Protein AF-A0A438J436-F1 (afdb_monomer_lite)

Secondary structure (DSSP, 8-state):
--SEEEETTEEEETTEEEEPHHHHHHHHTPPPP-SHHHHHHHHHHHHHHGGGSTTHHHHHHHHHHTTSTT------HHHHHHHHHHHHHHHH---BPPP-TTSPP-----SSSS-EEEEES-HHHHTTTT-SS--HHHHHHHHHHHTS-EEEEE--

Radius of gyration: 20.6 Å; chains: 1; bounding box: 38×53×49 Å

InterPro domains:
  IPR041373 Reverse transcriptase, RNase H-like domain [PF17917] (106-148)
  IPR043128 Reverse transcriptase/Diguanylate cyclase domain [G3DSA:3.30.70.270] (21-103)
  IPR043502 DNA/RNA polymerase superfamily [SSF56672] (7-152)

Structure (mmCIF, N/CA/C/O backbone):
data_AF-A0A438J436-F1
#
_entry.id   AF-A0A438J436-F1
#
loop_
_atom_site.group_PDB
_atom_site.id
_atom_site.type_symbol
_atom_site.label_atom_id
_atom_site.label_alt_id
_atom_site.label_comp_id
_atom_site.label_asym_id
_atom_site.label_entity_id
_atom_site.label_seq_id
_atom_site.pdbx_PDB_ins_code
_atom_site.Cartn_x
_atom_site.Cartn_y
_atom_site.Cartn_z
_atom_site.occupancy
_atom_site.B_iso_or_equiv
_atom_site.auth_seq_id
_atom_site.auth_comp_id
_atom_site.auth_asym_id
_atom_site.auth_atom_id
_atom_site.pdbx_PDB_model_num
ATOM 1 N N . MET A 1 1 ? -4.409 23.095 29.051 1.00 52.84 1 MET A N 1
ATOM 2 C CA . MET A 1 1 ? -4.450 21.703 28.543 1.00 52.84 1 MET A CA 1
ATOM 3 C C . MET A 1 1 ? -4.253 21.750 27.038 1.00 52.84 1 MET A C 1
ATOM 5 O O . MET A 1 1 ? -4.834 22.617 26.401 1.00 52.84 1 MET A O 1
ATOM 9 N N . VAL A 1 2 ? -3.401 20.896 26.473 1.00 50.03 2 VAL A N 1
ATOM 10 C CA . VAL A 1 2 ? -3.123 20.900 25.030 1.00 50.03 2 VAL A CA 1
ATOM 11 C C . VAL A 1 2 ? -4.269 20.181 24.313 1.00 50.03 2 VAL A C 1
ATOM 13 O O . VAL A 1 2 ? -4.489 18.996 24.538 1.00 50.03 2 VAL A O 1
ATOM 16 N N . HIS A 1 3 ? -5.032 20.907 23.495 1.00 69.19 3 HIS A N 1
ATOM 17 C CA . HIS A 1 3 ? -6.188 20.360 22.770 1.00 69.19 3 HIS A CA 1
ATOM 18 C C . HIS A 1 3 ? -5.792 19.563 21.511 1.00 69.19 3 HIS A C 1
ATOM 20 O O . HIS A 1 3 ? -6.579 18.747 21.036 1.00 69.19 3 HIS A O 1
ATOM 26 N N . GLN A 1 4 ? -4.578 19.790 20.997 1.00 72.00 4 GLN A N 1
ATOM 27 C CA . GLN A 1 4 ? -4.013 19.155 19.804 1.00 72.00 4 GLN A CA 1
ATOM 28 C C . GLN A 1 4 ? -2.479 19.128 19.888 1.00 72.00 4 GLN A C 1
ATOM 30 O O . GLN A 1 4 ? -1.877 20.114 20.312 1.00 72.00 4 GLN A O 1
ATOM 35 N N . GLY A 1 5 ? -1.837 18.031 19.484 1.00 71.88 5 GLY A N 1
ATOM 36 C CA . GLY A 1 5 ? -0.373 17.896 19.491 1.00 71.88 5 GLY A CA 1
ATOM 37 C C . GLY A 1 5 ? 0.155 17.198 18.240 1.00 71.88 5 GLY A C 1
ATOM 38 O O . GLY A 1 5 ? -0.556 16.402 17.638 1.00 71.88 5 GLY A O 1
ATOM 39 N N . ILE A 1 6 ? 1.396 17.482 17.837 1.00 74.12 6 ILE A N 1
ATOM 40 C CA . ILE A 1 6 ? 2.031 16.822 16.685 1.00 74.12 6 ILE A CA 1
ATOM 41 C C . ILE A 1 6 ? 2.926 15.688 17.189 1.00 74.12 6 ILE A C 1
ATOM 43 O O . ILE A 1 6 ? 3.884 15.931 17.918 1.00 74.12 6 ILE A O 1
ATOM 47 N N . VAL A 1 7 ? 2.653 14.453 16.766 1.00 67.69 7 VAL A N 1
ATOM 48 C CA . VAL A 1 7 ? 3.461 13.266 17.094 1.00 67.69 7 VAL A CA 1
ATOM 49 C C . VAL A 1 7 ? 3.746 12.491 15.817 1.00 67.69 7 VAL A C 1
ATOM 51 O O . VAL A 1 7 ? 2.847 12.250 15.016 1.00 67.69 7 VAL A O 1
ATOM 54 N N . LEU A 1 8 ? 5.015 12.132 15.585 1.00 64.88 8 LEU A N 1
ATOM 55 C CA . LEU A 1 8 ? 5.461 11.442 14.363 1.00 64.88 8 LEU A CA 1
ATOM 56 C C . LEU A 1 8 ? 4.942 12.112 13.073 1.00 64.88 8 LEU A C 1
ATOM 58 O O . LEU A 1 8 ? 4.622 11.440 12.091 1.00 64.88 8 LEU A O 1
ATOM 62 N N . ARG A 1 9 ? 4.857 13.453 13.076 1.00 63.25 9 ARG A N 1
ATOM 63 C CA . ARG A 1 9 ? 4.327 14.278 11.975 1.00 63.25 9 ARG A CA 1
ATOM 64 C C . ARG A 1 9 ? 2.855 13.988 11.617 1.00 63.25 9 ARG A C 1
ATOM 66 O O . ARG A 1 9 ? 2.500 14.030 10.435 1.00 63.25 9 ARG A O 1
ATOM 73 N N . HIS A 1 10 ? 2.048 13.651 12.619 1.00 68.88 10 HIS A N 1
ATOM 74 C CA . HIS A 1 10 ? 0.591 13.545 12.561 1.00 68.88 10 HIS A CA 1
ATOM 75 C C . HIS A 1 10 ? -0.014 14.408 13.670 1.00 68.88 10 HIS A C 1
ATOM 77 O O . HIS A 1 10 ? 0.587 14.549 14.737 1.00 68.88 10 HIS A O 1
ATOM 83 N N . ILE A 1 11 ? -1.180 14.991 13.412 1.00 71.44 11 ILE A N 1
ATOM 84 C CA . ILE A 1 11 ? -1.907 15.810 14.381 1.00 71.44 11 ILE A CA 1
ATOM 85 C C . ILE A 1 11 ? -2.765 14.866 15.222 1.00 71.44 11 ILE A C 1
ATOM 87 O O . ILE A 1 11 ? -3.613 14.162 14.692 1.00 71.44 11 ILE A O 1
ATOM 91 N N . ILE A 1 12 ? -2.541 14.829 16.529 1.00 73.06 12 ILE A N 1
ATOM 92 C CA . ILE A 1 12 ? -3.335 14.052 17.479 1.00 73.06 12 ILE A CA 1
ATOM 93 C C . ILE A 1 12 ? -4.293 15.002 18.191 1.00 73.06 12 ILE A C 1
ATOM 95 O O . ILE A 1 12 ? -3.862 15.961 18.836 1.00 73.06 12 ILE A O 1
ATOM 99 N N . SER A 1 13 ? -5.586 14.714 18.092 1.00 73.19 13 SER A N 1
ATOM 100 C CA . SER A 1 13 ? -6.672 15.423 18.770 1.00 73.19 13 SER A CA 1
ATOM 101 C C . SER A 1 13 ? -7.606 14.427 19.472 1.00 73.19 13 SER A C 1
ATOM 103 O O . SER A 1 13 ? -7.450 13.210 19.351 1.00 73.19 13 SER A O 1
ATOM 105 N N . LYS A 1 14 ? -8.617 14.923 20.200 1.00 70.06 14 LYS A N 1
ATOM 106 C CA . LYS A 1 14 ? -9.676 14.066 20.773 1.00 70.06 14 LYS A CA 1
ATOM 107 C C . LYS A 1 14 ? -10.488 13.322 19.701 1.00 70.06 14 LYS A C 1
ATOM 109 O O . LYS A 1 14 ? -11.119 12.318 20.013 1.00 70.06 14 LYS A O 1
ATOM 114 N N . GLN A 1 15 ? -10.498 13.824 18.469 1.00 66.31 15 GLN A N 1
ATOM 115 C CA . GLN A 1 15 ? -11.246 13.281 17.339 1.00 66.31 15 GLN A CA 1
ATOM 116 C C . GLN A 1 15 ? -10.485 12.146 16.635 1.00 66.31 15 GLN A C 1
ATOM 118 O O . GLN A 1 15 ? -11.112 11.293 16.005 1.00 66.31 15 GLN A O 1
ATOM 123 N N . GLY A 1 16 ? -9.155 12.098 16.769 1.00 69.31 16 GLY A N 1
ATOM 124 C CA . GLY A 1 16 ? -8.312 11.056 16.192 1.00 69.31 16 GLY A CA 1
ATOM 125 C C . GLY A 1 16 ? -6.904 11.530 15.831 1.00 69.31 16 GLY A C 1
ATOM 126 O O . GLY A 1 16 ? -6.471 12.618 16.206 1.00 69.31 16 GLY A O 1
ATOM 127 N N . ILE A 1 17 ? -6.186 10.684 15.092 1.00 69.69 17 ILE A N 1
ATOM 128 C CA . ILE A 1 17 ? -4.900 11.001 14.464 1.00 69.69 17 ILE A CA 1
ATOM 129 C C . ILE A 1 17 ? -5.175 11.466 13.043 1.00 69.69 17 ILE A C 1
ATOM 131 O O . ILE A 1 17 ? -5.556 10.648 12.213 1.00 69.69 17 ILE A O 1
ATOM 135 N N . GLU A 1 18 ? -4.948 12.737 12.750 1.00 69.50 18 GLU A N 1
ATOM 136 C CA . GLU A 1 18 ? -5.054 13.310 11.415 1.00 69.50 18 GLU A CA 1
ATOM 137 C C . GLU A 1 18 ? -3.689 13.389 10.729 1.00 69.50 18 GLU A C 1
ATOM 139 O O . GLU A 1 18 ? -2.648 13.631 11.354 1.00 69.50 18 GLU A O 1
ATOM 144 N N . VAL A 1 19 ? -3.683 13.191 9.412 1.00 68.50 19 VAL A N 1
ATOM 145 C CA . VAL A 1 19 ? -2.512 13.519 8.600 1.00 68.50 19 VAL A CA 1
ATOM 146 C C . VAL A 1 19 ? -2.367 15.038 8.586 1.00 68.50 19 VAL A C 1
ATOM 148 O O . VAL A 1 19 ? -3.338 15.764 8.395 1.00 68.50 19 VAL A O 1
ATOM 151 N N . ASP A 1 20 ? -1.144 15.516 8.805 1.00 71.12 20 ASP A N 1
ATOM 152 C CA . ASP A 1 20 ? -0.818 16.938 8.723 1.00 71.12 20 ASP A CA 1
ATOM 153 C C . ASP A 1 20 ? -1.288 17.526 7.378 1.00 71.12 20 ASP A C 1
ATOM 155 O O . ASP A 1 20 ? -0.892 17.044 6.311 1.00 71.12 20 ASP A O 1
ATOM 159 N N . LYS A 1 21 ? -2.123 18.571 7.426 1.00 69.62 21 LYS A N 1
ATOM 160 C CA . LYS A 1 21 ? -2.699 19.233 6.243 1.00 69.62 21 LYS A CA 1
ATOM 161 C C . LYS A 1 21 ? -1.622 19.710 5.269 1.00 69.62 21 LYS A C 1
ATOM 163 O O . LYS A 1 21 ? -1.807 19.596 4.061 1.00 69.62 21 LYS A O 1
ATOM 168 N N . ALA A 1 22 ? -0.463 20.135 5.777 1.00 69.62 22 ALA A N 1
ATOM 169 C CA . ALA A 1 22 ? 0.663 20.526 4.934 1.00 69.62 22 ALA A CA 1
ATOM 170 C C . ALA A 1 22 ? 1.188 19.352 4.087 1.00 69.62 22 ALA A C 1
ATOM 172 O O . ALA A 1 22 ? 1.560 19.533 2.930 1.00 69.62 22 ALA A O 1
ATOM 173 N N . LYS A 1 23 ? 1.170 18.119 4.614 1.00 71.50 23 LYS A N 1
ATOM 174 C CA . LYS A 1 23 ? 1.525 16.926 3.829 1.00 71.50 23 LYS A CA 1
ATOM 175 C C . LYS A 1 23 ? 0.462 16.583 2.801 1.00 71.50 23 LYS A C 1
ATOM 177 O O . LYS A 1 23 ? 0.821 16.209 1.689 1.00 71.50 23 LYS A O 1
ATOM 182 N N . VAL A 1 24 ? -0.815 16.711 3.161 1.00 74.25 24 VAL A N 1
ATOM 183 C CA . VAL A 1 24 ? -1.930 16.479 2.233 1.00 74.25 24 VAL A CA 1
ATOM 184 C C . VAL A 1 24 ? -1.788 17.394 1.018 1.00 74.25 24 VAL A C 1
ATOM 186 O O . VAL A 1 24 ? -1.792 16.911 -0.111 1.00 74.25 24 VAL A O 1
ATOM 189 N N . GLU A 1 25 ? -1.538 18.687 1.228 1.00 74.75 25 GLU A N 1
ATOM 190 C CA . GLU A 1 25 ? -1.326 19.646 0.137 1.00 74.75 25 GLU A CA 1
ATOM 191 C C . GLU A 1 25 ? -0.109 19.316 -0.738 1.00 74.75 25 GLU A C 1
ATOM 193 O O . GLU A 1 25 ? -0.169 19.463 -1.962 1.00 74.75 25 GLU A O 1
ATOM 198 N N . LEU A 1 26 ? 0.987 18.839 -0.138 1.00 78.94 26 LEU A N 1
ATOM 199 C CA . LEU A 1 26 ? 2.172 18.401 -0.882 1.00 78.94 26 LEU A CA 1
ATOM 200 C C . LEU A 1 26 ? 1.887 17.167 -1.751 1.00 78.94 26 LEU A C 1
ATOM 202 O O . LEU A 1 26 ? 2.387 17.087 -2.870 1.00 78.94 26 LEU A O 1
ATOM 206 N N . ILE A 1 27 ? 1.069 16.228 -1.266 1.00 80.62 27 ILE A N 1
ATOM 207 C CA . ILE A 1 27 ? 0.665 15.033 -2.023 1.00 80.62 27 ILE A CA 1
ATOM 208 C C . ILE A 1 27 ? -0.269 15.415 -3.169 1.00 80.62 27 ILE A C 1
ATOM 210 O O . ILE A 1 27 ? -0.091 14.919 -4.279 1.00 80.62 27 ILE A O 1
ATOM 214 N N . VAL A 1 28 ? -1.227 16.322 -2.939 1.00 80.25 28 VAL A N 1
ATOM 215 C CA . VAL A 1 28 ? -2.138 16.820 -3.987 1.00 80.25 28 VAL A CA 1
ATOM 216 C C . VAL A 1 28 ? -1.343 17.407 -5.154 1.00 80.25 28 VAL A C 1
ATOM 218 O O . VAL A 1 28 ? -1.604 17.078 -6.313 1.00 80.25 28 VAL A O 1
ATOM 221 N N . LYS A 1 29 ? -0.334 18.230 -4.850 1.00 86.19 29 LYS A N 1
ATOM 222 C CA . LYS A 1 29 ? 0.508 18.914 -5.844 1.00 86.19 29 LYS A CA 1
ATOM 223 C C . LYS A 1 29 ? 1.606 18.028 -6.442 1.00 86.19 29 LYS A C 1
ATOM 225 O O . LYS A 1 29 ? 2.378 18.504 -7.271 1.00 86.19 29 LYS A O 1
ATOM 230 N N . LEU A 1 30 ? 1.705 16.762 -6.030 1.00 85.88 30 LEU A N 1
ATOM 231 C CA . LEU A 1 30 ? 2.769 15.870 -6.474 1.00 85.88 30 LEU A CA 1
ATOM 232 C C . LEU A 1 30 ? 2.581 15.533 -7.967 1.00 85.88 30 LEU A C 1
ATOM 234 O O . LEU A 1 30 ? 1.508 15.035 -8.337 1.00 85.88 30 LEU A O 1
ATOM 238 N N . PRO A 1 31 ? 3.583 15.813 -8.822 1.00 89.62 31 PRO A N 1
ATOM 239 C CA . PRO A 1 31 ? 3.509 15.504 -10.244 1.00 89.62 31 PRO A CA 1
ATOM 240 C C . PRO A 1 31 ? 3.632 13.998 -10.481 1.00 89.62 31 PRO A C 1
ATOM 242 O O . PRO A 1 31 ? 4.216 13.276 -9.667 1.00 89.62 31 PRO A O 1
ATOM 245 N N . SER A 1 32 ? 3.132 13.530 -11.626 1.00 89.69 32 SER A N 1
ATOM 246 C CA . SER A 1 32 ? 3.305 12.138 -12.037 1.00 89.69 32 SER A CA 1
ATOM 247 C C . SER A 1 32 ? 4.799 11.777 -12.131 1.00 89.69 32 SER A C 1
ATOM 249 O O . SER A 1 32 ? 5.579 12.521 -12.735 1.00 89.69 32 SER A O 1
ATOM 251 N N . PRO A 1 33 ? 5.230 10.651 -11.538 1.00 91.50 33 PRO A N 1
ATOM 252 C CA . PRO A 1 33 ? 6.605 10.182 -11.627 1.00 91.50 33 PRO A CA 1
ATOM 253 C C . PRO A 1 33 ? 7.061 9.954 -13.072 1.00 91.50 33 PRO A C 1
ATOM 255 O O . PRO A 1 33 ? 6.418 9.244 -13.835 1.00 91.50 33 PRO A O 1
ATOM 258 N N . THR A 1 34 ? 8.232 10.483 -13.425 1.00 91.50 34 THR A N 1
ATOM 259 C CA . THR A 1 34 ? 8.841 10.313 -14.760 1.00 91.50 34 THR A CA 1
ATOM 260 C C . THR A 1 34 ? 9.928 9.241 -14.800 1.00 91.50 34 THR A C 1
ATOM 262 O O . THR A 1 34 ? 10.517 8.981 -15.845 1.00 91.50 34 THR A O 1
ATOM 265 N N . ASN A 1 35 ? 10.243 8.631 -13.655 1.00 91.44 35 ASN A N 1
ATOM 266 C CA . ASN A 1 35 ? 11.289 7.625 -13.544 1.00 91.44 35 ASN A CA 1
ATOM 267 C C . ASN A 1 35 ? 10.980 6.596 -12.447 1.00 91.44 35 ASN A C 1
ATOM 269 O O . ASN A 1 35 ? 10.227 6.852 -11.505 1.00 91.44 35 ASN A O 1
ATOM 273 N N . VAL A 1 36 ? 11.639 5.437 -12.541 1.00 91.38 36 VAL A N 1
ATOM 274 C CA . VAL A 1 36 ? 11.514 4.311 -11.595 1.00 91.38 36 VAL A CA 1
ATOM 275 C C . VAL A 1 36 ? 11.804 4.734 -10.149 1.00 91.38 36 VAL A C 1
ATOM 277 O O . VAL A 1 36 ? 11.160 4.252 -9.216 1.00 91.38 36 VAL A O 1
ATOM 280 N N . LYS A 1 37 ? 12.749 5.660 -9.936 1.00 91.38 37 LYS A N 1
ATOM 281 C CA . LYS A 1 37 ? 13.087 6.167 -8.597 1.00 91.38 37 LYS A CA 1
ATOM 282 C C . LYS A 1 37 ? 11.913 6.937 -7.980 1.00 91.38 37 LYS A C 1
ATOM 284 O O . LYS A 1 37 ? 11.604 6.716 -6.813 1.00 91.38 37 LYS A O 1
ATOM 289 N N . GLY A 1 38 ? 11.240 7.778 -8.763 1.00 90.62 38 GLY A N 1
ATOM 290 C CA . GLY A 1 38 ? 10.059 8.533 -8.355 1.00 90.62 38 GLY A CA 1
ATOM 291 C C . GLY A 1 38 ? 8.879 7.619 -8.036 1.00 90.62 38 GLY A C 1
ATOM 292 O O . GLY A 1 38 ? 8.244 7.788 -6.999 1.00 90.62 38 GLY A O 1
ATOM 293 N N . VAL A 1 39 ? 8.652 6.585 -8.856 1.00 92.56 39 VAL A N 1
ATOM 294 C CA . VAL A 1 39 ? 7.617 5.570 -8.587 1.00 92.56 39 VAL A CA 1
ATOM 295 C C . VAL A 1 39 ? 7.886 4.848 -7.270 1.00 92.56 39 VAL A C 1
ATOM 297 O O . VAL A 1 39 ? 6.992 4.727 -6.435 1.00 92.56 39 VAL A O 1
ATOM 300 N N . ARG A 1 40 ? 9.133 4.422 -7.036 1.00 92.19 40 ARG A N 1
ATOM 301 C CA . ARG 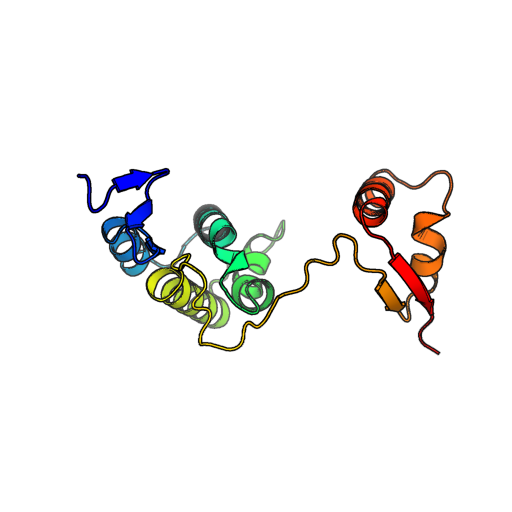A 1 40 ? 9.523 3.750 -5.790 1.00 92.19 40 ARG A CA 1
ATOM 302 C C . ARG A 1 40 ? 9.350 4.651 -4.568 1.00 92.19 40 ARG A C 1
ATOM 304 O O . ARG A 1 40 ? 8.890 4.181 -3.533 1.00 92.19 40 ARG A O 1
ATOM 311 N N . GLN A 1 41 ? 9.705 5.930 -4.682 1.00 89.94 41 GLN A N 1
ATOM 312 C CA . GLN A 1 41 ? 9.531 6.901 -3.602 1.00 89.94 41 GLN A CA 1
ATOM 313 C C . GLN A 1 41 ? 8.050 7.106 -3.263 1.00 89.94 41 GLN A C 1
ATOM 315 O O . GLN A 1 41 ? 7.686 7.088 -2.088 1.00 89.94 41 GLN A O 1
ATOM 320 N N . PHE A 1 42 ? 7.199 7.263 -4.280 1.00 90.31 42 PHE A N 1
ATOM 321 C CA . PHE A 1 42 ? 5.758 7.405 -4.091 1.00 90.31 42 PHE A CA 1
ATOM 322 C C . PHE A 1 42 ? 5.142 6.156 -3.450 1.00 90.31 42 PHE A C 1
ATOM 324 O O . PHE A 1 42 ? 4.442 6.266 -2.446 1.00 90.31 42 PHE A O 1
ATOM 331 N N . LEU A 1 43 ? 5.453 4.964 -3.972 1.00 90.75 43 LEU A N 1
ATOM 332 C CA . LEU A 1 43 ? 4.949 3.707 -3.417 1.00 90.75 43 LEU A CA 1
ATOM 333 C C . LEU A 1 43 ? 5.421 3.481 -1.979 1.00 90.75 43 LEU A C 1
ATOM 335 O O . LEU A 1 43 ? 4.609 3.105 -1.142 1.00 90.75 43 LEU A O 1
ATOM 339 N N . GLY A 1 44 ? 6.682 3.785 -1.659 1.00 88.00 44 GLY A N 1
ATOM 340 C CA . GLY A 1 44 ? 7.187 3.688 -0.287 1.00 88.00 44 GLY A CA 1
ATOM 341 C C . GLY A 1 44 ? 6.449 4.612 0.689 1.00 88.00 44 GLY A C 1
ATOM 342 O O . GLY A 1 44 ? 6.213 4.242 1.837 1.00 88.00 44 GLY A O 1
ATOM 343 N N . TYR A 1 45 ? 6.027 5.796 0.234 1.00 82.31 45 TYR A N 1
ATOM 344 C CA . TYR A 1 45 ? 5.176 6.678 1.032 1.00 82.31 45 TYR A CA 1
ATOM 345 C C . TYR A 1 45 ? 3.755 6.113 1.194 1.00 82.31 45 TYR A C 1
ATOM 347 O O . TYR A 1 45 ? 3.230 6.049 2.307 1.00 82.31 45 TYR A O 1
ATOM 355 N N . ALA A 1 46 ? 3.148 5.658 0.098 1.00 84.62 46 ALA A N 1
ATOM 356 C 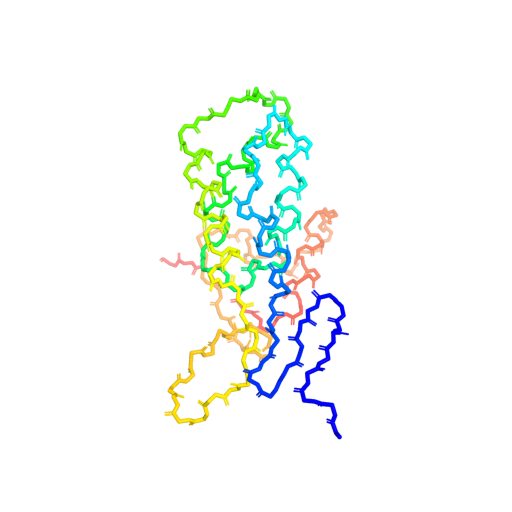CA . ALA A 1 46 ? 1.793 5.118 0.088 1.00 84.62 46 ALA A CA 1
ATOM 357 C C . ALA A 1 46 ? 1.663 3.812 0.902 1.00 84.62 46 ALA A C 1
ATOM 359 O O . ALA A 1 46 ? 0.634 3.572 1.535 1.00 84.62 46 ALA A O 1
ATOM 360 N N . GLU A 1 47 ? 2.721 2.997 0.962 1.00 84.94 47 GLU A N 1
ATOM 361 C CA . GLU A 1 47 ? 2.766 1.744 1.724 1.00 84.94 47 GLU A CA 1
ATOM 362 C C . GLU A 1 47 ? 2.506 1.933 3.222 1.00 84.94 47 GLU A C 1
ATOM 364 O O . GLU A 1 47 ? 1.885 1.066 3.843 1.00 84.94 47 GLU A O 1
ATOM 369 N N . PHE A 1 48 ? 2.910 3.063 3.812 1.00 78.81 48 PHE A N 1
ATOM 370 C CA . PHE A 1 48 ? 2.620 3.359 5.218 1.00 78.81 48 PHE A CA 1
ATOM 371 C C . PHE A 1 48 ? 1.105 3.399 5.488 1.00 78.81 48 PHE A C 1
ATOM 373 O O . PHE A 1 48 ? 0.626 2.890 6.508 1.00 78.81 48 PHE A O 1
ATOM 380 N N . TYR A 1 49 ? 0.346 3.935 4.530 1.00 77.31 49 TYR A N 1
ATOM 381 C CA . TYR A 1 49 ? -1.102 4.107 4.607 1.00 77.31 49 TYR A CA 1
ATOM 382 C C . TYR A 1 49 ? -1.890 2.925 4.027 1.00 77.31 49 TYR A C 1
ATOM 384 O O . TYR A 1 49 ? -3.115 2.899 4.144 1.00 77.31 49 TYR A O 1
ATOM 392 N N . ARG A 1 50 ? -1.218 1.896 3.484 1.00 82.12 50 ARG A N 1
ATOM 393 C CA . ARG A 1 50 ? -1.860 0.735 2.835 1.00 82.12 50 ARG A CA 1
ATOM 394 C C . ARG A 1 50 ? -2.945 0.066 3.680 1.00 82.12 50 ARG A C 1
ATOM 396 O O . ARG A 1 50 ? -3.907 -0.453 3.138 1.00 82.12 50 ARG A O 1
ATOM 403 N N . ARG A 1 51 ? -2.792 0.073 5.012 1.00 76.31 51 ARG A N 1
ATOM 404 C CA . ARG A 1 51 ? -3.717 -0.579 5.959 1.00 76.31 51 ARG A CA 1
ATOM 405 C C . ARG A 1 51 ? -5.110 0.056 5.981 1.00 76.31 51 ARG A C 1
ATOM 407 O O . ARG A 1 51 ? -6.046 -0.546 6.487 1.00 76.31 51 ARG A O 1
ATOM 414 N N . PHE A 1 52 ? -5.220 1.275 5.470 1.00 74.56 52 PHE A N 1
ATOM 415 C CA . PHE A 1 52 ? -6.446 2.055 5.459 1.00 74.56 52 PHE A CA 1
ATOM 416 C C . PHE A 1 52 ? -7.054 2.184 4.059 1.00 74.56 52 PHE A C 1
ATOM 418 O O . PHE A 1 52 ? -8.145 2.727 3.912 1.00 74.56 52 PHE A O 1
ATOM 425 N N . ILE A 1 53 ? -6.343 1.709 3.035 1.00 79.94 53 ILE A N 1
ATOM 426 C CA . ILE A 1 53 ? -6.771 1.768 1.642 1.00 79.94 53 ILE A CA 1
ATOM 427 C C . ILE A 1 53 ? -7.229 0.365 1.255 1.00 79.94 53 ILE A C 1
ATOM 429 O O . ILE A 1 53 ? -6.432 -0.576 1.193 1.00 79.94 53 ILE A O 1
ATOM 433 N N . LYS A 1 54 ? -8.530 0.212 1.003 1.00 80.31 54 LYS A N 1
ATOM 434 C CA . LYS A 1 54 ? -9.097 -1.059 0.550 1.00 80.31 54 LYS A CA 1
ATOM 435 C C . LYS A 1 54 ? -8.472 -1.455 -0.787 1.00 80.31 54 LYS A C 1
ATOM 437 O O . LYS A 1 54 ? -8.302 -0.616 -1.665 1.00 80.31 54 LYS A O 1
ATOM 442 N N . ASP A 1 55 ? -8.129 -2.735 -0.931 1.00 84.06 55 ASP A N 1
ATOM 443 C CA . ASP A 1 55 ? -7.567 -3.285 -2.169 1.00 84.06 55 ASP A CA 1
ATOM 444 C C . ASP A 1 55 ? -6.289 -2.564 -2.665 1.00 84.06 55 ASP A C 1
ATOM 446 O O . ASP A 1 55 ? -5.980 -2.599 -3.857 1.00 84.06 55 ASP A O 1
ATOM 450 N N . PHE A 1 56 ? -5.496 -1.966 -1.760 1.00 87.38 56 PHE A N 1
ATOM 451 C CA . PHE A 1 56 ? -4.273 -1.217 -2.098 1.00 87.38 56 PHE A CA 1
ATOM 452 C C . PHE A 1 56 ? -3.366 -1.944 -3.099 1.00 87.38 56 PHE A C 1
ATOM 454 O O . PHE A 1 56 ? -2.889 -1.346 -4.058 1.00 87.38 56 PHE A O 1
ATOM 461 N N . SER A 1 57 ? -3.147 -3.249 -2.915 1.00 88.50 57 SER A N 1
ATOM 462 C CA . SER A 1 57 ? -2.303 -4.043 -3.814 1.00 88.50 57 SER A CA 1
ATOM 463 C C . SER A 1 57 ? -2.823 -4.089 -5.253 1.00 88.50 57 SER A C 1
ATOM 465 O O . SER A 1 57 ? -2.015 -4.146 -6.174 1.00 88.50 57 SER A O 1
ATOM 467 N N . LYS A 1 58 ? -4.147 -4.057 -5.465 1.00 90.44 58 LYS A N 1
ATOM 468 C CA . LYS A 1 58 ? -4.746 -4.001 -6.808 1.00 90.44 58 LYS A CA 1
ATOM 469 C C . LYS A 1 58 ? -4.541 -2.620 -7.427 1.00 90.44 58 LYS A C 1
ATOM 471 O O . LYS A 1 58 ? -4.139 -2.539 -8.582 1.00 90.44 58 LYS A O 1
ATOM 476 N N . LEU A 1 59 ? -4.741 -1.564 -6.638 1.00 91.00 59 LEU A N 1
ATOM 477 C CA . LEU A 1 59 ? -4.558 -0.173 -7.063 1.00 91.00 59 LEU A CA 1
ATOM 478 C C . LEU A 1 59 ? -3.099 0.137 -7.415 1.00 91.00 59 LEU A C 1
ATOM 480 O O . LEU A 1 59 ? -2.824 0.757 -8.437 1.00 91.00 59 LEU A O 1
ATOM 484 N N . ALA A 1 60 ? -2.154 -0.336 -6.602 1.00 92.56 60 ALA A N 1
ATOM 485 C CA . ALA A 1 60 ? -0.724 -0.113 -6.792 1.00 92.56 60 ALA A CA 1
ATOM 486 C C . ALA A 1 60 ? -0.098 -1.004 -7.876 1.00 92.56 60 ALA A C 1
ATOM 488 O O . ALA A 1 60 ? 1.039 -0.760 -8.280 1.00 92.56 60 ALA A O 1
ATOM 489 N N . ARG A 1 61 ? -0.807 -2.033 -8.361 1.00 93.00 61 ARG A N 1
ATOM 490 C CA . ARG A 1 61 ? -0.257 -3.028 -9.291 1.00 93.00 61 ARG A CA 1
ATOM 491 C C . ARG A 1 61 ? 0.351 -2.413 -10.562 1.00 93.00 61 ARG A C 1
ATOM 493 O O . ARG A 1 61 ? 1.494 -2.770 -10.844 1.00 93.00 61 ARG A O 1
ATOM 500 N N . PRO A 1 62 ? -0.307 -1.482 -11.283 1.00 93.56 62 PRO A N 1
ATOM 501 C CA . PRO A 1 62 ? 0.280 -0.878 -12.483 1.00 93.56 62 PRO A CA 1
ATOM 502 C C . PRO A 1 62 ? 1.590 -0.138 -12.189 1.00 93.56 62 PRO A C 1
ATOM 504 O O . PRO A 1 62 ? 2.544 -0.223 -12.953 1.00 93.56 62 PRO A O 1
ATOM 507 N N . LEU A 1 63 ? 1.690 0.508 -11.023 1.00 92.81 63 LEU A N 1
ATOM 508 C CA . LEU A 1 63 ? 2.915 1.185 -10.590 1.00 92.81 63 LEU A CA 1
ATOM 509 C C . LEU A 1 63 ? 4.017 0.189 -10.192 1.00 92.81 63 LEU A C 1
ATOM 511 O O . LEU A 1 63 ? 5.193 0.433 -10.450 1.00 92.81 63 LEU A O 1
ATOM 515 N N . CYS A 1 64 ? 3.657 -0.945 -9.587 1.00 92.44 64 CYS A N 1
ATOM 516 C CA . CYS A 1 64 ? 4.601 -2.015 -9.257 1.00 92.44 64 CYS A CA 1
ATOM 517 C C . CYS A 1 64 ? 5.167 -2.706 -10.507 1.00 92.44 64 CYS A C 1
ATOM 519 O O . CYS A 1 64 ? 6.327 -3.117 -10.495 1.00 92.44 64 CYS A O 1
ATOM 521 N N . GLU A 1 65 ? 4.387 -2.815 -11.587 1.00 92.38 65 GLU A N 1
ATOM 522 C CA . GLU A 1 65 ? 4.840 -3.369 -12.872 1.00 92.38 65 GLU A CA 1
ATOM 523 C C . GLU A 1 65 ? 5.989 -2.534 -13.475 1.00 92.38 65 GLU A C 1
ATOM 525 O O . GLU A 1 65 ? 6.923 -3.098 -14.044 1.00 92.38 65 GLU A O 1
ATOM 530 N N . LEU A 1 66 ? 6.012 -1.216 -13.228 1.00 91.19 66 LEU A N 1
ATOM 531 C CA . LEU A 1 66 ? 7.118 -0.323 -13.613 1.00 91.19 66 LEU A CA 1
ATOM 532 C C . LEU A 1 66 ? 8.412 -0.540 -12.807 1.00 91.19 66 LEU A C 1
ATOM 534 O O . LEU A 1 66 ? 9.460 -0.012 -13.179 1.00 91.19 66 LEU A O 1
ATOM 538 N N . LEU A 1 67 ? 8.360 -1.270 -11.686 1.00 90.56 67 LEU A N 1
ATOM 539 C CA . LEU A 1 67 ? 9.522 -1.549 -10.832 1.00 90.56 67 LEU A CA 1
ATOM 540 C C . LEU A 1 67 ? 10.211 -2.883 -11.155 1.00 90.56 67 LEU A C 1
ATOM 542 O O . LEU A 1 67 ? 11.256 -3.179 -10.566 1.00 90.56 67 LEU A O 1
ATOM 546 N N . VAL A 1 68 ? 9.633 -3.696 -12.044 1.00 91.50 68 VAL A N 1
ATOM 547 C CA . VAL A 1 68 ? 10.189 -4.996 -12.439 1.00 91.50 68 VAL A CA 1
ATOM 548 C C . VAL A 1 68 ? 11.542 -4.792 -13.128 1.00 91.50 68 VAL A C 1
ATOM 550 O O . VAL A 1 68 ? 11.727 -3.872 -13.923 1.00 91.50 68 VAL A O 1
ATOM 553 N N . LYS A 1 69 ? 12.515 -5.652 -12.803 1.00 87.50 69 LYS A N 1
ATOM 554 C CA . LYS A 1 69 ? 13.852 -5.611 -13.407 1.00 87.50 69 LYS A CA 1
ATOM 555 C C . LYS A 1 69 ? 13.741 -5.735 -14.935 1.00 87.50 69 LYS A C 1
ATOM 557 O O . LYS A 1 69 ? 12.987 -6.572 -15.419 1.00 87.50 69 LYS A O 1
ATOM 562 N N . ASP A 1 70 ? 14.488 -4.903 -15.660 1.00 85.38 70 ASP A N 1
ATOM 563 C CA . ASP A 1 70 ? 14.551 -4.862 -17.131 1.00 85.38 70 ASP A CA 1
ATOM 564 C C . ASP A 1 70 ? 13.240 -4.441 -17.839 1.00 85.38 70 ASP A C 1
ATOM 566 O O . ASP A 1 70 ? 13.147 -4.486 -19.067 1.00 85.38 70 ASP A O 1
ATOM 5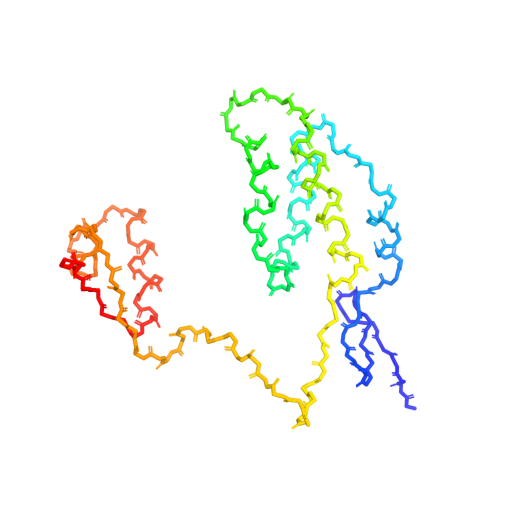70 N N . ALA A 1 71 ? 12.233 -3.968 -17.093 1.00 84.88 71 ALA A N 1
ATOM 571 C CA . ALA A 1 71 ? 11.016 -3.414 -17.676 1.00 84.88 71 ALA A CA 1
ATOM 572 C C . ALA A 1 71 ? 11.271 -2.041 -18.321 1.00 84.88 71 ALA A C 1
ATOM 574 O O . ALA A 1 71 ? 11.944 -1.174 -17.756 1.00 84.88 71 ALA A O 1
ATOM 575 N N . LYS A 1 72 ? 10.682 -1.815 -19.502 1.00 87.31 72 LYS A N 1
ATOM 576 C CA . LYS A 1 72 ? 10.650 -0.482 -20.116 1.00 87.31 72 LYS A CA 1
ATOM 577 C C . LYS A 1 72 ? 9.731 0.417 -19.294 1.00 87.31 72 LYS A C 1
ATOM 579 O O . LYS A 1 72 ? 8.588 0.055 -19.026 1.00 87.31 72 LYS A O 1
ATOM 584 N N . PHE A 1 73 ? 10.218 1.599 -18.931 1.00 91.06 73 PHE A N 1
ATOM 585 C CA . PHE A 1 73 ? 9.404 2.594 -18.244 1.00 91.06 73 PHE A CA 1
ATOM 586 C C . PHE A 1 73 ? 8.416 3.219 -19.236 1.00 91.06 73 PHE A C 1
ATOM 588 O O . PHE A 1 73 ? 8.782 4.104 -20.007 1.00 91.06 73 PHE A O 1
ATOM 595 N N . ILE A 1 74 ? 7.179 2.724 -19.242 1.00 91.50 74 ILE A N 1
ATOM 596 C CA . ILE A 1 74 ? 6.087 3.237 -20.071 1.00 91.50 74 ILE A CA 1
ATOM 597 C C . ILE A 1 74 ? 4.970 3.662 -19.130 1.00 91.50 74 ILE A C 1
ATOM 599 O O . ILE A 1 74 ? 4.307 2.823 -18.527 1.00 91.50 74 ILE A O 1
ATOM 603 N N . TRP A 1 75 ? 4.782 4.971 -18.992 1.00 93.06 75 TRP A N 1
ATOM 604 C CA . TRP A 1 75 ? 3.684 5.515 -18.205 1.00 93.06 75 TRP A CA 1
ATOM 605 C C . TRP A 1 75 ? 2.411 5.523 -19.051 1.00 93.06 75 TRP A C 1
ATOM 607 O O . TRP A 1 75 ? 2.233 6.395 -19.899 1.00 93.06 75 TRP A O 1
ATOM 617 N N . ASP A 1 76 ? 1.564 4.514 -18.861 1.00 92.69 76 ASP A N 1
ATOM 618 C CA . ASP A 1 76 ? 0.290 4.372 -19.566 1.00 92.69 76 ASP A CA 1
ATOM 619 C C . ASP A 1 76 ? -0.886 4.968 -18.767 1.00 92.69 76 ASP A C 1
ATOM 621 O O . ASP A 1 76 ? -0.760 5.355 -17.600 1.00 92.69 76 ASP A O 1
ATOM 625 N N . ASP A 1 77 ? -2.069 5.010 -19.384 1.00 94.56 77 ASP A N 1
ATOM 626 C CA . ASP A 1 77 ? -3.286 5.517 -18.738 1.00 94.56 77 ASP A CA 1
ATOM 627 C C . ASP A 1 77 ? -3.646 4.745 -17.460 1.00 94.56 77 ASP A C 1
ATOM 629 O O . ASP A 1 77 ? -4.271 5.297 -16.553 1.00 94.56 77 ASP A O 1
ATOM 633 N N . ARG A 1 78 ? -3.254 3.467 -17.362 1.00 94.50 78 ARG A N 1
ATOM 634 C CA . ARG A 1 78 ? -3.496 2.643 -16.169 1.00 94.50 78 ARG A CA 1
ATOM 635 C C . ARG A 1 78 ? -2.634 3.127 -15.009 1.00 94.50 78 ARG A C 1
ATOM 637 O O . ARG A 1 78 ? -3.151 3.285 -13.907 1.00 94.50 78 ARG A O 1
ATOM 644 N N . CYS A 1 79 ? -1.361 3.425 -15.263 1.00 93.19 79 CYS A N 1
ATOM 645 C CA . CYS A 1 79 ? -0.460 4.023 -14.283 1.00 93.19 79 CYS A CA 1
ATOM 646 C C . CYS A 1 79 ? -0.970 5.390 -13.821 1.00 93.19 79 CYS A C 1
ATOM 648 O O . CYS A 1 79 ? -0.995 5.644 -12.616 1.00 93.19 79 CYS A O 1
ATOM 650 N N . GLN A 1 80 ? -1.443 6.235 -14.746 1.00 94.50 80 GLN A N 1
ATOM 651 C CA . GLN A 1 80 ? -1.986 7.549 -14.390 1.00 94.50 80 GLN A CA 1
ATOM 652 C C . GLN A 1 80 ? -3.245 7.436 -13.522 1.00 94.50 80 GLN A C 1
ATOM 654 O O . GLN A 1 80 ? -3.335 8.110 -12.499 1.00 94.50 80 GLN A O 1
ATOM 659 N N . ARG A 1 81 ? -4.194 6.559 -13.878 1.00 94.62 81 ARG A N 1
ATOM 660 C CA . ARG A 1 81 ? -5.406 6.332 -13.071 1.00 94.62 81 ARG A CA 1
ATOM 661 C C . ARG A 1 81 ? -5.065 5.811 -11.679 1.00 94.62 81 ARG A C 1
ATOM 663 O O . ARG A 1 81 ? -5.513 6.391 -10.698 1.00 94.62 81 ARG A O 1
ATOM 670 N N . SER A 1 82 ? -4.217 4.785 -11.590 1.00 93.75 82 SER A N 1
ATOM 671 C CA . SER A 1 82 ? -3.744 4.248 -10.309 1.00 93.75 82 SER A CA 1
ATOM 672 C C . SER A 1 82 ? -3.059 5.307 -9.448 1.00 93.75 82 SER A C 1
ATOM 674 O O . SER A 1 82 ? -3.249 5.335 -8.234 1.00 93.75 82 SER A O 1
ATOM 676 N N . PHE A 1 83 ? -2.255 6.178 -10.057 1.00 92.94 83 PHE A N 1
ATOM 677 C CA . PHE A 1 83 ? -1.570 7.253 -9.351 1.00 92.94 83 PHE A CA 1
ATOM 678 C C . PHE A 1 83 ? -2.548 8.292 -8.790 1.00 92.94 83 PHE A C 1
ATOM 680 O O . PHE A 1 83 ? -2.446 8.637 -7.613 1.00 92.94 83 PHE A O 1
ATOM 687 N N . GLU A 1 84 ? -3.516 8.747 -9.589 1.00 92.00 84 GLU A N 1
ATOM 688 C CA . GLU A 1 84 ? -4.521 9.717 -9.137 1.00 92.00 84 GLU A CA 1
ATOM 689 C C . GLU A 1 84 ? -5.477 9.126 -8.097 1.00 92.00 84 GLU A C 1
ATOM 691 O O . GLU A 1 84 ? -5.780 9.787 -7.107 1.00 92.00 84 GLU A O 1
ATOM 696 N N . GLU A 1 85 ? -5.898 7.867 -8.247 1.00 90.31 85 GLU A N 1
ATOM 697 C CA . GLU A 1 85 ? -6.713 7.188 -7.235 1.00 90.31 85 GLU A CA 1
ATOM 698 C C . GLU A 1 85 ? -5.957 7.049 -5.914 1.00 90.31 85 GLU A C 1
ATOM 700 O O . GLU A 1 85 ? -6.496 7.367 -4.856 1.00 90.31 85 GLU A O 1
ATOM 705 N N . LEU A 1 86 ? -4.686 6.636 -5.948 1.00 89.00 86 LEU A N 1
ATOM 706 C CA . LEU A 1 86 ? -3.868 6.558 -4.738 1.00 89.00 86 LEU A CA 1
ATOM 707 C C . LEU A 1 86 ? -3.640 7.937 -4.113 1.00 89.00 86 LEU A C 1
ATOM 709 O O . LEU A 1 86 ? -3.697 8.051 -2.891 1.00 89.00 86 LEU A O 1
ATOM 713 N N . LYS A 1 87 ? -3.430 8.990 -4.913 1.00 88.12 87 LYS A N 1
ATOM 714 C CA . LYS A 1 87 ? -3.378 10.371 -4.412 1.00 88.12 87 LYS A CA 1
ATOM 715 C C . LYS A 1 87 ? -4.689 10.769 -3.749 1.00 88.12 87 LYS A C 1
ATOM 717 O O . LYS A 1 87 ? -4.651 11.323 -2.656 1.00 88.12 87 LYS A O 1
ATOM 722 N N . LEU A 1 88 ? -5.826 10.472 -4.373 1.00 86.19 88 LEU A N 1
ATOM 723 C CA . LEU A 1 88 ? -7.143 10.758 -3.817 1.00 86.19 88 LEU A CA 1
ATOM 724 C C . LEU A 1 88 ? -7.347 10.023 -2.496 1.00 86.19 88 LEU A C 1
ATOM 726 O O . LEU A 1 88 ? -7.772 10.641 -1.526 1.00 86.19 88 LEU A O 1
ATOM 730 N N . PHE A 1 89 ? -7.002 8.737 -2.418 1.00 83.31 89 PHE A N 1
ATOM 731 C CA . PHE A 1 89 ? -7.074 8.000 -1.163 1.00 83.31 89 PHE A CA 1
ATOM 732 C C . PHE A 1 89 ? -6.181 8.639 -0.113 1.00 83.31 89 PHE A C 1
ATOM 734 O O . PHE A 1 89 ? -6.696 8.982 0.933 1.00 83.31 89 PHE A O 1
ATOM 741 N N . LEU A 1 90 ? -4.909 8.917 -0.400 1.00 79.38 90 LEU A N 1
ATOM 742 C CA . LEU A 1 90 ? -3.985 9.532 0.562 1.00 79.38 90 LEU A CA 1
ATOM 743 C C . LEU A 1 90 ? -4.420 10.926 1.051 1.00 79.38 90 LEU A C 1
ATOM 745 O O . LEU A 1 90 ? -4.001 11.344 2.130 1.00 79.38 90 LEU A O 1
ATOM 749 N N . THR A 1 91 ? -5.231 11.650 0.276 1.00 80.00 91 THR A N 1
ATOM 750 C CA . THR A 1 91 ? -5.724 12.989 0.635 1.00 80.00 91 THR A CA 1
ATOM 751 C C . THR A 1 91 ? -7.097 12.963 1.304 1.00 80.00 91 THR A C 1
ATOM 753 O O . THR A 1 91 ? -7.395 13.853 2.098 1.00 80.00 91 THR A O 1
ATOM 756 N N . THR A 1 92 ? -7.914 11.940 1.036 1.00 73.38 92 THR A N 1
ATOM 757 C CA . THR A 1 92 ? -9.262 11.774 1.609 1.00 73.38 92 THR A CA 1
ATOM 758 C C . THR A 1 92 ? -9.304 10.831 2.816 1.00 73.38 92 THR A C 1
ATOM 760 O O . THR A 1 92 ? -10.147 11.008 3.694 1.00 73.38 92 THR A O 1
ATOM 763 N N . ALA A 1 93 ? -8.392 9.858 2.909 1.00 62.69 93 ALA A N 1
ATOM 764 C CA . ALA A 1 93 ? -8.293 8.876 3.988 1.00 62.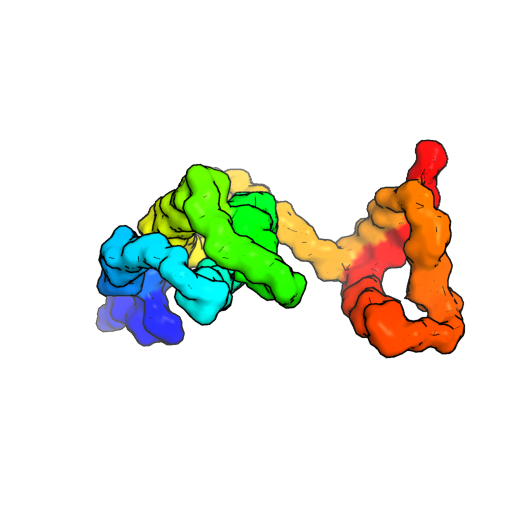69 93 ALA A CA 1
ATOM 765 C C . ALA A 1 93 ? -6.817 8.492 4.275 1.00 62.69 93 ALA A C 1
ATOM 767 O O . ALA A 1 93 ? -6.096 8.146 3.345 1.00 62.69 93 ALA A O 1
ATOM 768 N N . PRO A 1 94 ? -6.327 8.433 5.534 1.00 57.09 94 PRO A N 1
ATOM 769 C CA . PRO A 1 94 ? -7.099 8.141 6.740 1.00 57.09 94 PRO A CA 1
ATOM 770 C C . PRO A 1 94 ? -6.692 8.909 8.010 1.00 57.09 94 PRO A C 1
ATOM 772 O O . PRO A 1 94 ? -5.528 9.208 8.284 1.00 57.09 94 PRO A O 1
ATOM 775 N N . ILE A 1 95 ? -7.708 9.081 8.854 1.00 62.50 95 ILE A N 1
ATOM 776 C CA . ILE A 1 95 ? -7.603 9.428 10.267 1.00 62.50 95 ILE A CA 1
ATOM 777 C C . ILE A 1 95 ? -7.777 8.139 11.081 1.00 62.50 95 ILE A C 1
ATOM 779 O O . ILE A 1 95 ? -8.742 7.404 10.860 1.00 62.50 95 ILE A O 1
ATOM 783 N N . VAL A 1 96 ? -6.897 7.876 12.054 1.00 62.59 96 VAL A N 1
ATOM 784 C CA . VAL A 1 96 ? -7.173 6.877 13.107 1.00 62.59 96 VAL A CA 1
ATOM 785 C C . VAL A 1 96 ? -8.154 7.522 14.077 1.00 62.59 96 VAL A C 1
ATOM 787 O O . VAL A 1 96 ? -7.758 8.378 14.863 1.00 62.59 96 VAL A O 1
ATOM 790 N N . ARG A 1 97 ? -9.437 7.169 14.007 1.00 63.78 97 ARG A N 1
ATOM 791 C CA . ARG A 1 97 ? -10.444 7.679 14.949 1.00 63.78 97 ARG A CA 1
ATOM 792 C C . ARG A 1 97 ? -10.565 6.759 16.154 1.00 63.78 97 ARG A C 1
ATOM 794 O O . ARG A 1 97 ? -10.398 5.546 16.031 1.00 63.78 97 ARG A O 1
ATOM 801 N N . ALA A 1 98 ? -10.886 7.343 17.307 1.00 62.66 98 ALA A N 1
ATOM 802 C CA . ALA A 1 98 ? -11.337 6.555 18.443 1.00 62.66 98 ALA A CA 1
ATOM 803 C C . ALA A 1 98 ? -12.585 5.745 18.035 1.00 62.66 98 ALA A C 1
ATOM 805 O O . ALA A 1 98 ? -13.411 6.253 17.265 1.00 62.66 98 ALA A O 1
ATOM 806 N N . PRO A 1 99 ? -12.726 4.496 18.508 1.00 64.69 99 PRO A N 1
ATOM 807 C CA . PRO A 1 99 ? -13.887 3.677 18.192 1.00 64.69 99 PRO A CA 1
ATOM 808 C C . PRO A 1 99 ? -15.172 4.382 18.645 1.00 64.69 99 PRO A C 1
ATOM 810 O O . PRO A 1 99 ? -15.291 4.790 19.801 1.00 64.69 99 PRO A O 1
ATOM 813 N N . ASN A 1 100 ? -16.137 4.532 17.733 1.00 71.44 100 ASN A N 1
ATOM 814 C CA . ASN A 1 100 ? -17.480 4.981 18.088 1.00 71.44 100 ASN A CA 1
ATOM 815 C C . ASN A 1 100 ? -18.327 3.761 18.456 1.00 71.44 100 ASN A C 1
ATOM 817 O O . ASN A 1 100 ? -18.792 3.046 17.574 1.00 71.44 100 ASN A O 1
ATOM 821 N N . TRP A 1 101 ? -18.546 3.556 19.754 1.00 74.81 101 TRP A N 1
ATOM 822 C CA . TRP A 1 101 ? -19.277 2.408 20.302 1.00 74.81 101 TRP A CA 1
ATOM 823 C C . TRP A 1 101 ? -20.764 2.341 19.920 1.00 74.81 101 TRP A C 1
ATOM 825 O O . TRP A 1 101 ? -21.407 1.335 20.195 1.00 74.81 101 TRP A O 1
ATOM 835 N N . GLN A 1 102 ? -21.317 3.387 19.297 1.00 83.19 102 GLN A N 1
ATOM 836 C CA . GLN A 1 102 ? -22.702 3.413 18.812 1.00 83.19 102 GLN A CA 1
ATOM 837 C C . GLN A 1 102 ? -22.858 2.888 17.376 1.00 83.19 102 GLN A C 1
ATOM 839 O O . GLN A 1 102 ? -23.983 2.701 16.919 1.00 83.19 102 GLN A O 1
ATOM 844 N N . LEU A 1 103 ? -21.756 2.678 16.649 1.00 75.81 103 LEU A N 1
ATOM 845 C CA . LEU A 1 103 ? -21.773 2.139 15.290 1.00 75.81 103 LEU A CA 1
ATOM 846 C C . LEU A 1 103 ? -21.345 0.666 15.298 1.00 75.81 103 LEU A C 1
ATOM 848 O O . LEU A 1 103 ? -20.501 0.283 16.111 1.00 75.81 103 LEU A O 1
ATOM 852 N N . PRO A 1 104 ? -21.879 -0.166 14.386 1.00 70.31 104 PRO A N 1
ATOM 853 C CA . PRO A 1 104 ? -21.372 -1.517 14.208 1.00 70.31 104 PRO A CA 1
ATOM 854 C C . PRO A 1 104 ? -19.906 -1.460 13.764 1.00 70.31 104 PRO A C 1
ATOM 856 O O . PRO A 1 104 ? -19.540 -0.714 12.854 1.00 70.31 104 PRO A O 1
ATOM 859 N N . PHE A 1 105 ? -19.061 -2.251 14.422 1.00 59.97 105 PHE A N 1
ATOM 860 C CA . PHE A 1 105 ? -17.660 -2.396 14.051 1.00 59.97 105 PHE A CA 1
ATOM 861 C C . PHE A 1 105 ? -17.508 -3.525 13.038 1.00 59.97 105 PHE A C 1
ATOM 863 O O . PHE A 1 105 ? -17.886 -4.664 13.309 1.00 59.97 105 PHE A O 1
ATOM 870 N N . GLU A 1 106 ? -16.872 -3.234 11.909 1.00 55.94 106 GLU A N 1
ATOM 871 C CA . GLU A 1 106 ? -16.288 -4.268 11.061 1.00 55.94 106 GLU A CA 1
ATOM 872 C C . GLU A 1 106 ? -14.866 -4.533 11.555 1.00 55.94 106 GLU A C 1
ATOM 874 O O . GLU A 1 106 ? -13.924 -3.789 11.271 1.00 55.94 106 GLU A O 1
ATOM 879 N N . PHE A 1 107 ? -14.710 -5.583 12.359 1.00 55.53 107 PHE A N 1
ATOM 880 C CA . PHE A 1 107 ? -13.387 -6.061 12.729 1.00 55.53 107 PHE A CA 1
ATOM 881 C C . PHE A 1 107 ? -12.777 -6.778 11.529 1.00 55.53 107 PHE A C 1
ATOM 883 O O . PHE A 1 107 ? -13.191 -7.878 11.163 1.00 55.53 107 PHE A O 1
ATOM 890 N N . HIS A 1 108 ? -11.744 -6.184 10.937 1.00 55.03 108 HIS A N 1
ATOM 891 C CA . HIS A 1 108 ? -10.807 -6.962 10.141 1.00 55.03 108 HIS A CA 1
ATOM 892 C C . HIS A 1 108 ? -10.057 -7.882 11.102 1.00 55.03 108 HIS A C 1
ATOM 894 O O . HIS A 1 108 ? -9.132 -7.448 11.790 1.00 55.03 108 HIS A O 1
ATOM 900 N N . ALA A 1 109 ? -10.505 -9.135 11.191 1.00 52.28 109 ALA A N 1
ATOM 901 C CA . ALA A 1 109 ? -9.814 -10.159 11.949 1.00 52.28 109 ALA A CA 1
ATOM 902 C C . ALA A 1 109 ? -8.404 -10.304 11.372 1.00 52.28 109 ALA A C 1
ATOM 904 O O . ALA A 1 109 ? -8.197 -10.847 10.285 1.00 52.28 109 ALA A O 1
ATOM 905 N N . TYR A 1 110 ? -7.421 -9.795 12.106 1.00 58.22 110 TYR A N 1
ATOM 906 C CA . TYR A 1 110 ? -6.085 -10.332 11.979 1.00 58.22 110 TYR A CA 1
ATOM 907 C C . TYR A 1 110 ? -6.187 -11.765 12.480 1.00 58.22 110 TYR A C 1
ATOM 909 O O . TYR A 1 110 ? -6.722 -12.019 13.552 1.00 58.22 110 TYR A O 1
ATOM 917 N N . LEU A 1 111 ? -5.697 -12.698 11.679 1.00 59.88 111 LEU A N 1
ATOM 918 C CA . LEU A 1 111 ? -5.718 -14.139 11.929 1.00 59.88 111 LEU A CA 1
ATOM 919 C C . LEU A 1 111 ? -4.957 -14.579 13.201 1.00 59.88 111 LEU A C 1
ATOM 921 O O . LEU A 1 111 ? -4.772 -15.764 13.456 1.00 59.88 111 LEU A O 1
ATOM 925 N N . VAL A 1 112 ? -4.479 -13.620 13.984 1.00 61.00 112 VAL A N 1
ATOM 926 C CA . VAL A 1 112 ? -3.710 -13.823 15.201 1.00 61.00 112 VAL A CA 1
ATOM 927 C C . VAL A 1 112 ? -4.641 -14.424 16.257 1.00 61.00 112 VAL A C 1
ATOM 929 O O . VAL A 1 112 ? -5.758 -13.948 16.442 1.00 61.00 112 VAL A O 1
ATOM 932 N N . GLU A 1 113 ? -4.205 -15.521 16.880 1.00 65.44 113 GLU A N 1
ATOM 933 C CA . GLU A 1 113 ? -4.928 -16.318 17.897 1.00 65.44 113 GLU A CA 1
ATOM 934 C C . GLU A 1 113 ? -6.216 -17.038 17.444 1.00 65.44 113 GLU A C 1
ATOM 936 O O . GLU A 1 113 ? -6.687 -17.943 18.134 1.00 65.44 113 GLU A O 1
ATOM 941 N N . SER A 1 114 ? -6.762 -16.729 16.266 1.00 73.19 114 SER A N 1
ATOM 942 C CA . SER A 1 114 ? -7.918 -17.444 15.708 1.00 73.19 114 SER A CA 1
ATOM 943 C C . SER A 1 114 ? -7.500 -18.761 15.051 1.00 73.19 114 SER A C 1
ATOM 945 O O . SER A 1 114 ? -6.518 -18.796 14.314 1.00 73.19 114 SER A O 1
ATOM 947 N N . PHE A 1 115 ? -8.263 -19.842 15.262 1.00 80.56 115 PHE A N 1
ATOM 948 C CA . PHE A 1 115 ? -8.060 -21.083 14.506 1.00 80.56 115 PHE A CA 1
ATOM 949 C C . PHE A 1 115 ? -8.579 -20.929 13.073 1.00 80.56 115 PHE A C 1
ATOM 951 O O . PHE A 1 115 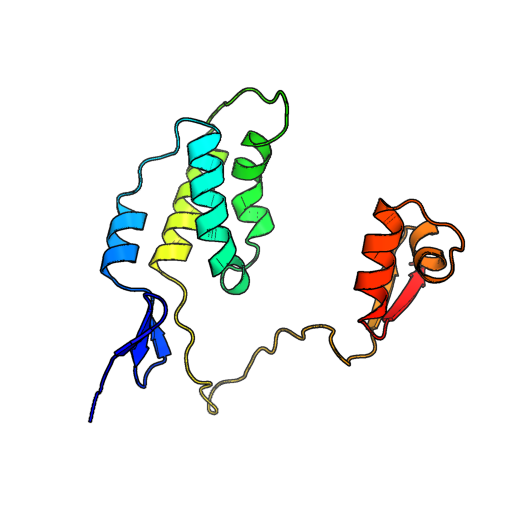? -9.756 -20.630 12.865 1.00 80.56 115 PHE A O 1
ATOM 958 N N . ILE A 1 116 ? -7.717 -21.145 12.079 1.00 82.94 116 ILE A N 1
ATOM 959 C CA . ILE A 1 116 ? -8.031 -20.877 10.669 1.00 82.94 116 ILE A CA 1
ATOM 960 C C . ILE A 1 116 ? -7.854 -22.126 9.830 1.00 82.94 116 ILE A C 1
ATOM 962 O O . ILE A 1 116 ? -6.811 -22.772 9.861 1.00 82.94 116 ILE A O 1
ATOM 966 N N . VAL A 1 117 ? -8.846 -22.421 8.994 1.00 84.81 117 VAL A N 1
ATOM 967 C CA . VAL A 1 117 ? -8.734 -23.470 7.979 1.00 84.81 117 VAL A CA 1
ATOM 968 C C . VAL A 1 117 ? -8.500 -22.822 6.619 1.00 84.81 117 VAL A C 1
ATOM 970 O O . VAL A 1 117 ? -9.363 -22.117 6.101 1.00 84.81 117 VAL A O 1
ATOM 973 N N . VAL A 1 118 ? -7.331 -23.065 6.030 1.00 82.94 118 VAL A N 1
ATOM 974 C CA . VAL A 1 118 ? -6.977 -22.583 4.690 1.00 82.94 118 VAL A CA 1
ATOM 975 C C . VAL A 1 118 ? -7.305 -23.674 3.679 1.00 82.94 118 VAL A C 1
ATOM 977 O O . VAL A 1 118 ? -6.701 -24.743 3.716 1.00 82.94 118 VAL A O 1
ATOM 980 N N . PHE A 1 119 ? -8.239 -23.406 2.766 1.00 85.88 119 PHE A N 1
ATOM 981 C CA . PHE A 1 119 ? -8.533 -24.289 1.636 1.00 85.88 119 PHE A CA 1
ATOM 982 C C . PHE A 1 119 ? -7.722 -23.864 0.411 1.00 85.88 119 PHE A C 1
ATOM 984 O O . PHE A 1 119 ? -7.790 -22.709 -0.008 1.00 85.88 119 PHE A O 1
ATOM 991 N N . THR A 1 120 ? -6.969 -24.790 -0.176 1.00 84.12 120 THR A N 1
ATOM 992 C CA . THR A 1 120 ? -6.151 -24.548 -1.372 1.00 84.12 120 THR A CA 1
ATOM 993 C C . THR A 1 120 ? -6.197 -25.756 -2.298 1.00 84.12 120 THR A C 1
ATOM 995 O O . THR A 1 120 ? -6.258 -26.880 -1.827 1.00 84.12 120 THR A O 1
ATOM 998 N N . ASP A 1 121 ? -6.159 -25.514 -3.602 1.00 87.69 121 ASP A N 1
ATOM 999 C CA . ASP A 1 121 ? -5.969 -26.506 -4.670 1.00 87.69 121 ASP A CA 1
ATOM 1000 C C . ASP A 1 121 ? -4.485 -26.874 -4.883 1.00 87.69 121 ASP A C 1
ATOM 1002 O O . ASP A 1 121 ? -4.138 -27.715 -5.714 1.00 87.69 121 ASP A O 1
ATOM 1006 N N . HIS A 1 122 ? -3.578 -26.242 -4.133 1.00 81.25 122 HIS A N 1
ATOM 1007 C CA . HIS A 1 122 ? -2.147 -26.461 -4.250 1.00 81.25 122 HIS A CA 1
ATOM 1008 C C . HIS A 1 122 ? -1.662 -27.492 -3.222 1.00 81.25 122 HIS A C 1
ATOM 1010 O O . HIS A 1 122 ? -1.232 -27.150 -2.116 1.00 81.25 122 HIS A O 1
ATOM 1016 N N . SER A 1 123 ? -1.618 -28.762 -3.628 1.00 77.44 123 SER A N 1
ATOM 1017 C CA . SER A 1 123 ? -1.232 -29.905 -2.780 1.00 77.44 123 SER A CA 1
ATOM 1018 C C . SER A 1 123 ? 0.091 -29.723 -2.017 1.00 77.44 123 SER A C 1
ATOM 1020 O O . SER A 1 123 ? 0.205 -30.146 -0.869 1.00 77.44 123 SER A O 1
ATOM 1022 N N . ALA A 1 124 ? 1.087 -29.031 -2.589 1.00 79.50 124 ALA A N 1
ATOM 1023 C CA . ALA A 1 124 ? 2.360 -28.795 -1.896 1.00 79.50 124 ALA A CA 1
ATOM 1024 C C . ALA A 1 124 ? 2.247 -27.895 -0.647 1.00 79.50 124 ALA A C 1
ATOM 1026 O O . ALA A 1 124 ? 3.074 -28.018 0.257 1.00 79.50 124 ALA A O 1
ATOM 1027 N N . LEU A 1 125 ? 1.245 -27.008 -0.567 1.00 81.12 125 LEU A N 1
ATOM 1028 C CA . LEU A 1 125 ? 1.055 -26.131 0.595 1.00 81.12 125 LEU A CA 1
ATOM 1029 C C . LEU A 1 125 ? 0.604 -26.914 1.830 1.00 81.12 125 LEU A C 1
ATOM 1031 O O . LEU A 1 125 ? 0.974 -26.551 2.943 1.00 81.12 125 LEU A O 1
ATOM 1035 N N . LYS A 1 126 ? -0.102 -28.035 1.640 1.00 81.44 126 LYS A N 1
ATOM 1036 C CA . LYS A 1 126 ? -0.510 -28.947 2.719 1.00 81.44 126 LYS A CA 1
ATOM 1037 C C . LYS A 1 126 ? 0.679 -29.452 3.541 1.00 81.44 126 LYS A C 1
ATOM 1039 O O . LYS A 1 126 ? 0.561 -29.632 4.747 1.00 81.44 126 LYS A O 1
ATOM 1044 N N . TYR A 1 127 ? 1.818 -29.660 2.886 1.00 84.00 127 TYR A N 1
ATOM 1045 C CA . TYR A 1 127 ? 3.028 -30.215 3.496 1.00 84.00 127 TYR A CA 1
ATOM 1046 C C . TYR A 1 127 ? 4.064 -29.145 3.846 1.00 84.00 127 TYR A C 1
ATOM 1048 O O . TYR A 1 127 ? 5.155 -29.479 4.304 1.00 84.00 127 TYR A O 1
ATOM 1056 N N . LEU A 1 128 ? 3.755 -27.863 3.616 1.00 84.44 128 LEU A N 1
ATOM 1057 C CA . LEU A 1 128 ? 4.718 -26.776 3.778 1.00 84.44 128 LEU A CA 1
ATOM 1058 C C . LEU A 1 128 ? 5.247 -26.700 5.215 1.00 84.44 128 LEU A C 1
ATOM 1060 O O . LEU A 1 128 ? 6.453 -26.582 5.400 1.00 84.44 128 LEU A O 1
ATOM 1064 N N . LEU A 1 129 ? 4.365 -26.826 6.212 1.00 82.69 129 LEU A N 1
ATOM 1065 C CA . LEU A 1 129 ? 4.722 -26.750 7.635 1.00 82.69 129 LEU A CA 1
ATOM 1066 C C . LEU A 1 129 ? 5.412 -28.013 8.170 1.00 82.69 129 LEU A C 1
ATOM 1068 O O . LEU A 1 129 ? 6.080 -27.953 9.196 1.00 82.69 129 LEU A O 1
ATOM 1072 N N . THR A 1 130 ? 5.261 -29.150 7.488 1.00 83.81 130 THR A N 1
ATOM 1073 C CA . THR A 1 130 ? 5.840 -30.441 7.898 1.00 83.81 130 THR A CA 1
ATOM 1074 C C . THR A 1 130 ? 7.127 -30.777 7.147 1.00 83.81 130 THR A C 1
ATOM 1076 O O . THR A 1 130 ? 7.706 -31.842 7.351 1.00 83.81 130 THR A O 1
ATOM 1079 N N . LYS A 1 131 ? 7.560 -29.913 6.224 1.00 83.06 131 LYS A N 1
ATOM 1080 C CA . LYS A 1 131 ? 8.714 -30.167 5.366 1.00 83.06 131 LYS A CA 1
ATOM 1081 C C . LYS A 1 131 ? 10.016 -29.975 6.143 1.00 83.06 131 LYS A C 1
ATOM 1083 O O . LYS A 1 131 ? 10.364 -28.851 6.492 1.00 83.06 131 LYS A O 1
ATOM 1088 N N . GLN A 1 132 ? 10.754 -31.063 6.345 1.00 73.06 132 GLN A N 1
ATOM 1089 C CA . GLN A 1 132 ? 12.147 -31.007 6.789 1.00 73.06 132 GLN A CA 1
ATOM 1090 C C . GLN A 1 132 ? 13.035 -30.535 5.620 1.00 73.06 132 GLN A C 1
ATOM 1092 O O . GLN A 1 132 ? 12.753 -30.843 4.460 1.00 73.06 132 GLN A O 1
ATOM 1097 N N . ASP A 1 133 ? 14.047 -29.717 5.912 1.00 76.81 133 ASP A N 1
ATOM 1098 C CA . ASP A 1 133 ? 15.024 -29.184 4.947 1.00 76.81 133 ASP A CA 1
ATOM 1099 C C . ASP A 1 133 ? 14.437 -28.362 3.782 1.00 76.81 133 ASP A C 1
ATOM 1101 O O . ASP A 1 133 ? 14.650 -28.622 2.591 1.00 76.81 133 ASP A O 1
ATOM 1105 N N . ALA A 1 134 ? 13.689 -27.303 4.109 1.00 81.50 134 ALA A N 1
ATOM 1106 C CA . ALA A 1 134 ? 13.216 -26.359 3.102 1.00 81.50 134 ALA A CA 1
ATOM 1107 C C . ALA A 1 134 ? 14.316 -25.365 2.672 1.00 81.50 134 ALA A C 1
ATOM 1109 O O . ALA A 1 134 ? 15.156 -24.918 3.454 1.00 81.50 134 ALA A O 1
ATOM 1110 N N . LYS A 1 135 ? 14.282 -24.957 1.394 1.00 85.81 135 LYS A N 1
ATOM 1111 C CA . LYS A 1 135 ? 15.123 -23.863 0.874 1.00 85.81 135 LYS A CA 1
ATOM 1112 C C . LYS A 1 135 ? 14.870 -22.585 1.685 1.00 85.81 135 LYS A C 1
ATOM 1114 O O . LYS A 1 135 ? 13.733 -22.335 2.074 1.00 85.81 135 LYS A O 1
ATOM 1119 N N . ALA A 1 136 ? 15.872 -21.715 1.831 1.00 82.06 136 ALA A N 1
ATOM 1120 C CA . ALA A 1 136 ? 15.786 -20.492 2.646 1.00 82.06 136 ALA A CA 1
ATOM 1121 C C . ALA A 1 136 ? 14.514 -19.646 2.405 1.00 82.06 136 ALA A C 1
ATOM 1123 O O . ALA A 1 136 ? 13.890 -19.161 3.347 1.00 82.06 136 ALA A O 1
ATOM 1124 N N . ARG A 1 137 ? 14.070 -19.523 1.143 1.00 80.19 137 ARG A N 1
ATOM 1125 C CA . ARG A 1 137 ? 12.823 -18.822 0.790 1.00 80.19 137 ARG A CA 1
ATOM 1126 C C . ARG A 1 137 ? 11.576 -19.477 1.394 1.00 80.19 137 ARG A C 1
ATOM 1128 O O . ARG A 1 137 ? 10.677 -18.756 1.799 1.00 80.19 137 ARG A O 1
ATOM 1135 N N . LEU A 1 138 ? 11.515 -20.808 1.438 1.00 83.31 138 LEU A N 1
ATOM 1136 C CA . LEU A 1 138 ? 10.413 -21.561 2.041 1.00 83.31 138 LEU A CA 1
ATOM 1137 C C . LEU A 1 138 ? 10.466 -21.495 3.571 1.00 83.31 138 LEU A C 1
ATOM 1139 O O . LEU A 1 138 ? 9.423 -21.284 4.174 1.00 83.31 138 LEU A O 1
ATOM 1143 N N . ASN A 1 139 ? 11.654 -21.554 4.186 1.00 83.81 139 ASN A N 1
ATOM 1144 C CA . ASN A 1 139 ? 11.798 -21.401 5.643 1.00 83.81 139 ASN A CA 1
ATOM 1145 C C . ASN A 1 139 ? 11.242 -20.064 6.142 1.00 83.81 139 ASN A C 1
ATOM 1147 O O . ASN A 1 139 ? 10.566 -20.027 7.164 1.00 83.81 139 ASN A O 1
ATOM 1151 N N . ARG A 1 140 ? 11.444 -18.974 5.389 1.00 83.50 140 ARG A N 1
ATOM 1152 C CA . ARG A 1 140 ? 10.845 -17.671 5.719 1.00 83.50 140 ARG A CA 1
ATOM 1153 C C . ARG A 1 140 ? 9.314 -17.729 5.782 1.00 83.50 140 ARG A C 1
ATOM 1155 O O . ARG A 1 140 ? 8.724 -17.115 6.663 1.00 83.5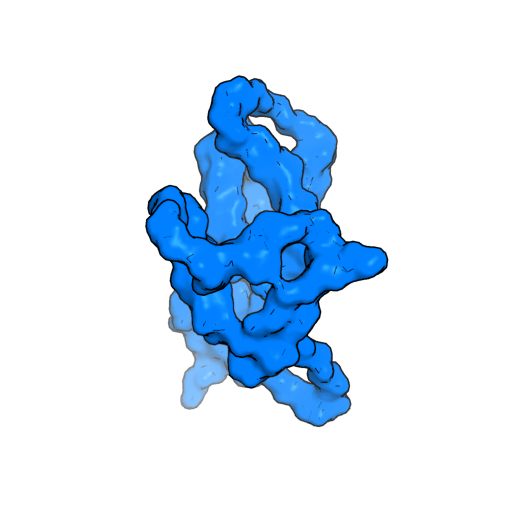0 140 ARG A O 1
ATOM 1162 N N . TRP A 1 141 ? 8.680 -18.443 4.852 1.00 85.06 141 TRP A N 1
ATOM 1163 C CA . TRP A 1 141 ? 7.226 -18.625 4.858 1.00 85.06 141 TRP A CA 1
ATOM 1164 C C . TRP A 1 141 ? 6.768 -19.560 5.975 1.00 85.06 141 TRP A C 1
ATOM 1166 O O . TRP A 1 141 ? 5.745 -19.284 6.583 1.00 85.06 141 TRP A O 1
ATOM 1176 N N . ILE A 1 142 ? 7.524 -20.622 6.272 1.00 87.06 142 ILE A N 1
ATOM 1177 C CA . ILE A 1 142 ? 7.224 -21.543 7.377 1.00 87.06 142 ILE A CA 1
ATOM 1178 C C . ILE A 1 142 ? 7.228 -20.793 8.710 1.00 87.06 142 ILE A C 1
ATOM 1180 O O . ILE A 1 142 ? 6.239 -20.873 9.426 1.00 87.06 142 ILE A O 1
ATOM 1184 N N . LEU A 1 143 ? 8.274 -20.012 9.001 1.00 84.19 143 LEU A N 1
ATOM 1185 C CA . LEU A 1 143 ? 8.363 -19.226 10.237 1.00 84.19 143 LEU A CA 1
ATOM 1186 C C . LEU A 1 143 ? 7.190 -18.250 10.385 1.00 84.19 143 LEU A C 1
ATOM 1188 O O . LEU A 1 143 ? 6.572 -18.195 11.438 1.00 84.19 143 LEU A O 1
ATOM 1192 N N . LEU A 1 144 ? 6.842 -17.533 9.312 1.00 81.81 144 LEU A N 1
ATOM 1193 C CA . LEU A 1 144 ? 5.714 -16.599 9.322 1.00 81.81 144 LEU A CA 1
ATOM 1194 C C . LEU A 1 144 ? 4.378 -17.319 9.538 1.00 81.81 144 LEU A C 1
ATOM 1196 O O . LEU A 1 144 ? 3.524 -16.833 10.266 1.00 81.81 144 LEU A O 1
ATOM 1200 N N . LEU A 1 145 ? 4.174 -18.468 8.892 1.00 82.69 145 LEU A N 1
ATOM 1201 C CA . LEU A 1 145 ? 2.924 -19.221 9.001 1.00 82.69 145 LEU A CA 1
ATOM 1202 C C . LEU A 1 145 ? 2.790 -19.953 10.344 1.00 82.69 145 LEU A C 1
ATOM 1204 O O . LEU A 1 145 ? 1.666 -20.178 10.779 1.00 82.69 145 LEU A O 1
ATOM 1208 N N . GLN A 1 146 ? 3.903 -20.290 11.004 1.00 83.19 146 GLN A N 1
ATOM 1209 C CA . GLN A 1 146 ? 3.925 -20.885 12.345 1.00 83.19 146 GLN A CA 1
ATOM 1210 C C . GLN A 1 146 ? 3.406 -19.939 13.437 1.00 83.19 146 GLN A C 1
ATOM 1212 O O . GLN A 1 146 ? 2.970 -20.416 14.480 1.00 83.19 146 GLN A O 1
ATOM 1217 N N . GLU A 1 147 ? 3.414 -18.623 13.205 1.00 80.62 147 GLU A N 1
ATOM 1218 C CA . GLU A 1 147 ? 2.837 -17.634 14.130 1.00 80.62 147 GLU A CA 1
ATOM 1219 C C . GLU A 1 147 ? 1.300 -17.707 14.192 1.00 80.62 147 GLU A C 1
ATOM 1221 O O . GLU A 1 147 ? 0.685 -17.185 15.122 1.00 80.62 147 GLU A O 1
ATOM 1226 N N . PHE A 1 148 ? 0.664 -18.358 13.214 1.00 82.00 148 PHE A N 1
ATOM 1227 C CA . PHE A 1 148 ? -0.786 -18.470 13.114 1.00 82.00 148 PHE A CA 1
ATOM 1228 C C . PHE A 1 148 ? -1.265 -19.867 13.514 1.00 82.00 148 PHE A C 1
ATOM 1230 O O . PHE A 1 148 ? -0.683 -20.884 13.137 1.00 82.00 148 PHE A O 1
ATOM 1237 N N . ASN A 1 149 ? -2.400 -19.929 14.208 1.00 84.69 149 ASN A N 1
ATOM 1238 C CA . ASN A 1 149 ? -3.065 -21.187 14.535 1.00 84.69 149 ASN A CA 1
ATOM 1239 C C . ASN A 1 149 ? -3.863 -21.693 13.317 1.00 84.69 149 ASN A C 1
ATOM 1241 O O . ASN A 1 149 ? -5.071 -21.484 13.224 1.00 84.69 149 ASN A O 1
ATOM 1245 N N . LEU A 1 150 ? -3.184 -22.290 12.330 1.00 87.12 150 LEU A N 1
ATOM 1246 C CA . LEU A 1 150 ? -3.794 -22.650 11.045 1.00 87.12 150 LEU A CA 1
ATOM 1247 C C . LEU A 1 150 ? -3.707 -24.139 10.683 1.00 87.12 150 LEU A C 1
ATOM 1249 O O . LEU A 1 150 ? -2.757 -24.841 11.021 1.00 87.12 150 LEU A O 1
ATOM 1253 N N . GLN A 1 151 ? -4.700 -24.609 9.925 1.00 86.56 151 GLN A N 1
ATOM 1254 C CA . GLN A 1 151 ? -4.750 -25.928 9.299 1.00 86.56 151 GLN A CA 1
ATOM 1255 C C . GLN A 1 151 ? -4.973 -25.776 7.789 1.00 86.56 151 GLN A C 1
ATOM 1257 O O . GLN A 1 151 ? -5.974 -25.211 7.355 1.00 86.56 151 GLN A O 1
ATOM 1262 N N . ILE A 1 152 ? -4.069 -26.321 6.972 1.00 87.88 152 ILE A N 1
ATOM 1263 C CA . ILE A 1 152 ? -4.192 -26.290 5.507 1.00 87.88 152 ILE A CA 1
ATOM 1264 C C . ILE A 1 152 ? -4.897 -27.566 5.035 1.00 87.88 152 ILE A C 1
ATOM 1266 O O . ILE A 1 152 ? -4.445 -28.677 5.320 1.00 87.88 152 ILE A O 1
ATOM 1270 N N . LYS A 1 153 ? -6.008 -27.409 4.314 1.00 85.94 153 LYS A N 1
ATOM 1271 C CA . LYS A 1 153 ? -6.780 -28.497 3.706 1.00 85.94 153 LYS A CA 1
ATOM 1272 C C . LYS A 1 153 ? -6.808 -28.342 2.193 1.00 85.94 153 LYS A C 1
ATOM 1274 O O . LYS A 1 153 ? -6.821 -27.233 1.664 1.00 85.94 153 LYS A O 1
ATOM 1279 N N . ASP A 1 154 ? -6.836 -29.482 1.518 1.00 82.56 154 ASP A N 1
ATOM 1280 C CA . ASP A 1 154 ? -7.033 -29.518 0.076 1.00 82.56 154 ASP A CA 1
ATOM 1281 C C . ASP A 1 154 ? -8.478 -29.128 -0.256 1.00 82.56 154 ASP A C 1
ATOM 1283 O O . ASP A 1 154 ? -9.412 -29.479 0.480 1.00 82.56 154 ASP A O 1
ATOM 1287 N N . LYS A 1 155 ? -8.660 -28.386 -1.342 1.00 79.88 155 LYS A N 1
ATOM 1288 C CA . LYS A 1 155 ? -9.983 -28.057 -1.859 1.00 79.88 155 LYS A CA 1
ATOM 1289 C C . LYS A 1 155 ? -10.429 -29.247 -2.713 1.00 79.88 155 LYS A C 1
ATOM 1291 O O . LYS A 1 155 ? -9.891 -29.450 -3.794 1.00 79.88 155 LYS A O 1
ATOM 1296 N N . LYS A 1 156 ? -11.347 -30.063 -2.178 1.00 62.22 156 LYS A N 1
ATOM 1297 C CA . LYS A 1 156 ? -12.013 -31.120 -2.959 1.00 62.22 156 LYS A CA 1
ATOM 1298 C C . LYS A 1 156 ? -12.676 -30.544 -4.205 1.00 62.22 156 LYS A C 1
ATOM 1300 O O . LYS A 1 156 ? -13.221 -29.419 -4.099 1.00 62.22 156 LYS A O 1
#

Sequence (156 aa):
MVHQGIVLRHIISKQGIEVDKAKVELIVKLPSPTNVKGVRQFLGYAEFYRRFIKDFSKLARPLCELLVKDAKFIWDDRCQRSFEELKLFLTTAPIVRAPNWQLPFEFHAYLVESFIVVFTDHSALKYLLTKQDAKARLNRWILLLQEFNLQIKDKK

pLDDT: mean 79.96, std 10.79, range [50.03, 94.62]

Foldseek 3Di:
DDQWDADPQWIQHLFFTHHDVVVLVVLVPDDQDPALVSLVVLVVVLVVVCVWDPPLCVLCVVSVQCNDPPDDNDCDPSNVNSSVVSSVCVNVDDTGGDDDPVDDDDDPDPQQPPEEEAEDQDPVVQCLLVDDPDDPVSVVVNVVCVRGNYHYDYDD

Organism: Vitis vinifera (NCBI:txid29760)